Protein AF-A0A2S2PJP2-F1 (afdb_monomer)

Secondary structure (DSSP, 8-state):
----HHHHHHHHHHHHGGGGGGS-GGGHHHHHHHHHHT-S-HHHHHHHHHHHIIIIISTT-SS-GGGT-----SS--STHHHHHHHHHHHTT-SSSS--HHHHHHHHHHHHHHHHHHHHHHHTT-PPPPPHHHHHHHHHHHHHHHHHHHT--HHHHHHHHHHHHTT------

Mean predicted aligned error: 7.76 Å

Organism: Schizaphis graminum (NCBI:txid13262)

pLDDT: mean 87.66, std 13.92, range [31.83, 97.81]

Foldseek 3Di:
DDPDPLVVQQVLLVLLLLLLQQDALVCSLVLLVLSLVSHSDCVVSVVVSVCCCQAEDDPPHVHRSVNRHDHQDPDDRDCCVVVVVCVVLCVQDPDPDDDPVSVVVSVVVVVVVVVVQVVCVVVVNDDDDDPVSVVVSVVLNVLSVVCVVVPDSVSSSVSSSVVSVVDDDDDD

Structure (mmCIF, N/CA/C/O backbone):
data_AF-A0A2S2PJP2-F1
#
_entry.id   AF-A0A2S2PJP2-F1
#
loop_
_atom_site.group_PDB
_atom_site.id
_atom_site.type_symbol
_atom_site.label_atom_id
_atom_site.label_alt_id
_atom_site.label_comp_id
_atom_site.label_asym_id
_atom_site.label_entity_id
_atom_site.label_seq_id
_atom_site.pdbx_PDB_ins_code
_atom_site.Cartn_x
_atom_site.Cartn_y
_atom_site.Cartn_z
_atom_site.occupancy
_atom_site.B_iso_or_equiv
_atom_site.auth_seq_id
_atom_site.auth_comp_id
_atom_site.auth_asym_id
_atom_site.auth_atom_id
_atom_site.pdbx_PDB_model_num
ATOM 1 N N . MET A 1 1 ? 30.741 22.310 -4.803 1.00 32.81 1 MET A N 1
ATOM 2 C CA . MET A 1 1 ? 30.668 21.228 -3.795 1.00 32.81 1 MET A CA 1
ATOM 3 C C . MET A 1 1 ? 29.473 20.361 -4.152 1.00 32.81 1 MET A C 1
ATOM 5 O O . MET A 1 1 ? 28.348 20.766 -3.903 1.00 32.81 1 MET A O 1
ATOM 9 N N . ALA A 1 2 ? 29.718 19.254 -4.853 1.00 32.59 2 ALA A N 1
ATOM 10 C CA . ALA A 1 2 ? 28.690 18.336 -5.337 1.00 32.59 2 ALA A CA 1
ATOM 11 C C . ALA A 1 2 ? 28.320 17.360 -4.212 1.00 32.59 2 ALA A C 1
ATOM 13 O O . ALA A 1 2 ? 29.131 16.519 -3.830 1.00 32.59 2 ALA A O 1
ATOM 14 N N . TYR A 1 3 ? 27.128 17.518 -3.643 1.00 35.62 3 TYR A N 1
ATOM 15 C CA . TYR A 1 3 ? 26.609 16.650 -2.592 1.00 35.62 3 TYR A CA 1
ATOM 16 C C . TYR A 1 3 ? 25.622 15.652 -3.225 1.00 35.62 3 TYR A C 1
ATOM 18 O O . TYR A 1 3 ? 24.464 15.975 -3.437 1.00 35.62 3 TYR A O 1
ATOM 26 N N . ASN A 1 4 ? 26.099 14.433 -3.504 1.00 42.94 4 ASN A N 1
ATOM 27 C CA . ASN A 1 4 ? 25.315 13.185 -3.496 1.00 42.94 4 ASN A CA 1
ATOM 28 C C . ASN A 1 4 ? 24.186 12.923 -4.535 1.00 42.94 4 ASN A C 1
ATOM 30 O O . ASN A 1 4 ? 23.182 12.309 -4.178 1.00 42.94 4 ASN A O 1
ATOM 34 N N . ASP A 1 5 ? 24.365 13.219 -5.828 1.00 52.00 5 ASP A N 1
ATOM 35 C CA . ASP A 1 5 ? 23.366 12.838 -6.861 1.00 52.00 5 ASP A CA 1
ATOM 36 C C . ASP A 1 5 ? 23.113 11.316 -6.972 1.00 52.00 5 ASP A C 1
ATOM 38 O O . ASP A 1 5 ? 21.973 10.883 -7.115 1.00 52.00 5 ASP A O 1
ATOM 42 N N . LYS A 1 6 ? 24.132 10.460 -6.796 1.00 50.47 6 LYS A N 1
ATOM 43 C CA . LYS A 1 6 ? 23.972 8.993 -6.953 1.00 50.47 6 LYS A CA 1
ATOM 44 C C . LYS A 1 6 ? 23.069 8.331 -5.904 1.00 50.47 6 LYS A C 1
ATOM 46 O O . LYS A 1 6 ? 22.481 7.287 -6.174 1.00 50.47 6 LYS A O 1
ATOM 51 N N . ASN A 1 7 ? 22.971 8.911 -4.705 1.00 58.06 7 ASN A N 1
ATOM 52 C CA . ASN A 1 7 ? 22.093 8.391 -3.651 1.00 58.06 7 ASN A CA 1
ATOM 53 C C . ASN A 1 7 ? 20.626 8.761 -3.894 1.00 58.06 7 ASN A C 1
ATOM 55 O O . ASN A 1 7 ? 19.742 8.077 -3.380 1.00 58.06 7 ASN A O 1
ATOM 59 N N . ASN A 1 8 ? 20.366 9.819 -4.665 1.00 78.12 8 ASN A N 1
ATOM 60 C CA . ASN A 1 8 ? 19.011 10.268 -4.945 1.00 78.12 8 ASN A CA 1
ATOM 61 C C . ASN A 1 8 ? 18.312 9.313 -5.921 1.00 78.12 8 ASN A C 1
ATOM 63 O O . ASN A 1 8 ? 17.206 8.866 -5.635 1.00 78.12 8 ASN A O 1
ATOM 67 N N . ASP A 1 9 ? 18.987 8.908 -6.999 1.00 87.19 9 ASP A N 1
ATOM 68 C CA . ASP A 1 9 ? 18.384 8.048 -8.028 1.00 87.19 9 ASP A CA 1
ATOM 69 C C . ASP A 1 9 ? 18.060 6.648 -7.500 1.00 87.19 9 ASP A C 1
ATOM 71 O O . ASP A 1 9 ? 16.949 6.157 -7.690 1.00 87.19 9 ASP A O 1
ATOM 75 N N . LEU A 1 10 ? 18.984 6.021 -6.759 1.00 87.81 10 LEU A N 1
ATOM 76 C CA . LEU A 1 10 ? 18.723 4.724 -6.124 1.00 87.81 10 LEU A CA 1
ATOM 77 C C . LEU A 1 10 ? 17.598 4.824 -5.087 1.00 87.81 10 LEU A C 1
ATOM 79 O O . LEU A 1 10 ? 16.756 3.934 -5.001 1.00 87.81 10 LEU A O 1
ATOM 83 N N . GLN A 1 11 ? 17.552 5.911 -4.312 1.00 86.75 11 GLN A N 1
ATOM 84 C CA . GLN A 1 11 ? 16.481 6.129 -3.346 1.00 86.75 11 GLN A CA 1
ATOM 85 C C . GLN A 1 11 ? 15.123 6.325 -4.031 1.00 86.75 11 GLN A C 1
ATOM 87 O O . GLN A 1 11 ? 14.125 5.779 -3.560 1.00 86.75 11 GLN A O 1
ATOM 92 N N . ILE A 1 12 ? 15.064 7.106 -5.111 1.00 89.38 12 ILE A N 1
ATOM 93 C CA . ILE A 1 12 ? 13.846 7.317 -5.901 1.00 89.38 12 ILE A CA 1
ATOM 94 C C . ILE A 1 12 ? 13.395 5.991 -6.513 1.00 89.38 12 ILE A C 1
ATOM 96 O O . ILE A 1 12 ? 12.218 5.646 -6.404 1.00 89.38 12 ILE A O 1
ATOM 100 N N . TRP A 1 13 ? 14.323 5.218 -7.077 1.00 92.62 13 TRP A N 1
ATOM 101 C CA . TRP A 1 13 ? 14.054 3.895 -7.632 1.00 92.62 13 TRP A CA 1
ATOM 102 C C . TRP A 1 13 ? 13.472 2.945 -6.576 1.00 92.62 13 TRP A C 1
ATOM 104 O O . TRP A 1 13 ? 12.372 2.435 -6.764 1.00 92.62 13 TRP A O 1
ATOM 114 N N . LEU A 1 14 ? 14.119 2.806 -5.411 1.00 92.06 14 LEU A N 1
ATOM 115 C CA . LEU A 1 14 ? 13.620 1.980 -4.301 1.00 92.06 14 LEU A CA 1
ATOM 116 C C . LEU A 1 14 ? 12.230 2.419 -3.823 1.00 92.06 14 LEU A C 1
ATOM 118 O O . LEU A 1 14 ? 11.364 1.587 -3.565 1.00 92.06 14 LEU A O 1
ATOM 122 N N . LYS A 1 15 ? 11.982 3.729 -3.721 1.00 91.31 15 LYS A N 1
ATOM 123 C CA . LYS A 1 15 ? 10.665 4.241 -3.316 1.00 91.31 15 LYS A CA 1
ATOM 124 C C . LYS A 1 15 ? 9.587 4.008 -4.369 1.00 91.31 15 LYS A C 1
ATOM 126 O O . LYS A 1 15 ? 8.419 3.903 -4.007 1.00 91.31 15 LYS A O 1
ATOM 131 N N . SER A 1 16 ? 9.953 3.920 -5.645 1.00 94.25 16 SER A N 1
ATOM 132 C CA . SER A 1 16 ? 8.999 3.722 -6.742 1.00 94.25 16 SER A CA 1
ATOM 133 C C . SER A 1 16 ? 8.277 2.374 -6.651 1.00 94.25 16 SER A C 1
ATOM 135 O O . SER A 1 16 ? 7.135 2.277 -7.091 1.00 94.25 16 SER A O 1
ATOM 137 N N . PHE A 1 17 ? 8.859 1.376 -5.974 1.00 94.62 17 PHE A N 1
ATOM 138 C CA . PHE A 1 17 ? 8.193 0.099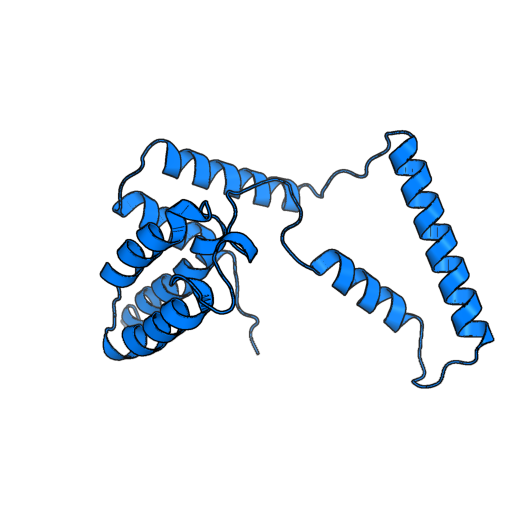 -5.683 1.00 94.62 17 PHE A CA 1
ATOM 139 C C . PHE A 1 17 ? 6.926 0.270 -4.843 1.00 94.62 17 PHE A C 1
ATOM 141 O O . PHE A 1 17 ? 5.940 -0.421 -5.077 1.00 94.62 17 PHE A O 1
ATOM 148 N N . PHE A 1 18 ? 6.884 1.239 -3.922 1.00 92.81 18 PHE A N 1
ATOM 149 C CA . PHE A 1 18 ? 5.649 1.530 -3.187 1.00 92.81 18 PHE A CA 1
ATOM 150 C C . PHE A 1 18 ? 4.536 2.054 -4.107 1.00 92.81 18 PHE A C 1
ATOM 152 O O . PHE A 1 18 ? 3.356 1.921 -3.785 1.00 92.81 18 PHE A O 1
ATOM 159 N N . GLY A 1 19 ? 4.897 2.617 -5.264 1.00 94.31 19 GLY A N 1
ATOM 160 C CA . GLY A 1 19 ? 3.960 3.009 -6.312 1.00 94.31 19 GLY A CA 1
ATOM 161 C C . GLY A 1 19 ? 3.232 1.823 -6.950 1.00 94.31 19 GLY A C 1
ATOM 162 O O . GLY A 1 19 ? 2.090 1.999 -7.366 1.00 94.31 19 GLY A O 1
ATOM 163 N N . LEU A 1 20 ? 3.828 0.619 -6.957 1.00 95.56 20 LEU A N 1
ATOM 164 C CA . LEU A 1 20 ? 3.206 -0.592 -7.516 1.00 95.56 20 LEU A CA 1
ATOM 165 C C . LEU A 1 20 ? 1.900 -0.944 -6.802 1.00 95.56 20 LEU A C 1
ATOM 167 O O . LEU A 1 20 ? 0.986 -1.475 -7.420 1.00 95.56 20 LEU A O 1
ATOM 171 N N . SER A 1 21 ? 1.774 -0.583 -5.519 1.00 93.75 21 SER A N 1
ATOM 172 C CA . SER A 1 21 ? 0.529 -0.796 -4.773 1.00 93.75 21 SER A CA 1
ATOM 173 C C . SER A 1 21 ? -0.660 -0.076 -5.411 1.00 93.75 21 SER A C 1
ATOM 175 O O . SER A 1 21 ? -1.790 -0.509 -5.238 1.00 93.75 21 SER A O 1
ATOM 177 N N . PHE A 1 22 ? -0.426 0.975 -6.200 1.00 93.56 22 PHE A N 1
ATOM 178 C CA . PHE A 1 22 ? -1.457 1.756 -6.881 1.00 93.56 22 PHE A CA 1
ATOM 179 C C . PHE A 1 22 ? -1.637 1.395 -8.361 1.00 93.56 22 PHE A C 1
ATOM 181 O O . PHE A 1 22 ? -2.222 2.162 -9.128 1.00 93.56 22 PHE A O 1
ATOM 188 N N . ILE A 1 23 ? -1.135 0.235 -8.772 1.00 94.75 23 ILE A N 1
ATOM 189 C CA . ILE A 1 23 ? -1.370 -0.349 -10.090 1.00 94.75 23 ILE A CA 1
ATOM 190 C C . ILE A 1 23 ? -2.454 -1.429 -9.959 1.00 94.75 23 ILE A C 1
ATOM 192 O O . ILE A 1 23 ? -2.681 -1.972 -8.876 1.00 94.75 23 ILE A O 1
ATOM 196 N N . ALA A 1 24 ? -3.187 -1.694 -11.042 1.00 95.00 24 ALA A N 1
ATOM 197 C CA . ALA A 1 24 ? -4.119 -2.818 -11.074 1.00 95.00 24 ALA A CA 1
ATOM 198 C C . ALA A 1 24 ? -3.335 -4.132 -10.901 1.00 95.00 24 ALA A C 1
ATOM 200 O O . ALA A 1 24 ? -2.281 -4.245 -11.520 1.00 95.00 24 ALA A O 1
ATOM 201 N N . PRO A 1 25 ? -3.818 -5.120 -10.121 1.00 95.88 25 PRO A N 1
ATOM 202 C CA . PRO A 1 25 ? -3.092 -6.370 -9.874 1.00 95.88 25 PRO A CA 1
ATOM 203 C C . PRO A 1 25 ? -2.517 -7.032 -11.130 1.00 95.88 25 PRO A C 1
ATOM 205 O O . PRO A 1 25 ? -1.368 -7.460 -11.112 1.00 95.88 25 PRO A O 1
ATOM 208 N N . ASP A 1 26 ? -3.291 -7.046 -12.216 1.00 96.00 26 ASP A N 1
ATOM 209 C CA . ASP A 1 26 ? -2.912 -7.675 -13.486 1.00 96.00 26 ASP A CA 1
ATOM 210 C C . ASP A 1 26 ? -1.796 -6.917 -14.232 1.00 96.00 26 ASP A C 1
ATOM 212 O O . ASP A 1 26 ? -1.059 -7.515 -15.005 1.00 96.00 26 ASP A O 1
ATOM 216 N N . ASP A 1 27 ? -1.632 -5.616 -13.971 1.00 95.88 27 ASP A N 1
ATOM 217 C CA . ASP A 1 27 ? -0.620 -4.750 -14.597 1.00 95.88 27 ASP A CA 1
ATOM 218 C C . ASP A 1 27 ? 0.676 -4.667 -13.747 1.00 95.88 27 ASP A C 1
ATOM 220 O O . ASP A 1 27 ? 1.637 -3.994 -14.132 1.00 95.88 27 ASP A O 1
ATOM 224 N N . VAL A 1 28 ? 0.717 -5.290 -12.557 1.00 97.31 28 VAL A N 1
ATOM 225 C CA . VAL A 1 28 ? 1.841 -5.152 -11.607 1.00 97.31 28 VAL A CA 1
ATOM 226 C C . VAL A 1 28 ? 3.123 -5.800 -12.123 1.00 97.31 28 VAL A C 1
ATOM 228 O O . VAL A 1 28 ? 4.191 -5.217 -11.943 1.00 97.31 28 VAL A O 1
ATOM 231 N N . GLU A 1 29 ? 3.039 -6.974 -12.749 1.00 96.94 29 GLU A N 1
ATOM 232 C CA . GLU A 1 29 ? 4.213 -7.680 -13.282 1.00 96.94 29 GLU A CA 1
ATOM 233 C C . GLU A 1 29 ? 4.890 -6.859 -14.388 1.00 96.94 29 GLU A C 1
ATOM 235 O O . GLU A 1 29 ? 6.085 -6.572 -14.300 1.00 96.94 29 GLU A O 1
ATOM 240 N N . ASP A 1 30 ? 4.111 -6.367 -15.354 1.00 96.25 30 ASP A N 1
ATOM 241 C CA . ASP A 1 30 ? 4.601 -5.483 -16.417 1.00 96.25 30 ASP A CA 1
ATOM 242 C C . ASP A 1 30 ? 5.226 -4.205 -15.839 1.00 96.25 30 ASP A C 1
ATOM 244 O O . ASP A 1 30 ? 6.324 -3.795 -16.225 1.00 96.25 30 ASP A O 1
ATOM 248 N N . ALA A 1 31 ? 4.566 -3.584 -14.855 1.00 97.00 31 ALA A N 1
ATOM 249 C CA . ALA A 1 31 ? 5.085 -2.385 -14.208 1.00 97.00 31 ALA A CA 1
ATOM 250 C C . ALA A 1 31 ? 6.387 -2.639 -13.431 1.00 97.00 31 ALA A C 1
ATOM 252 O O . ALA A 1 31 ? 7.270 -1.776 -13.391 1.00 97.00 31 ALA A O 1
ATOM 253 N N . PHE A 1 32 ? 6.516 -3.817 -12.822 1.00 97.25 32 PHE A N 1
ATOM 254 C CA . PHE A 1 32 ? 7.730 -4.253 -12.149 1.00 97.25 32 PHE A CA 1
ATOM 255 C C . PHE A 1 32 ? 8.878 -4.441 -13.147 1.00 97.25 32 PHE A C 1
ATOM 257 O O . PHE A 1 32 ? 9.971 -3.937 -12.887 1.00 97.25 32 PHE A O 1
ATOM 264 N N . VAL A 1 33 ? 8.633 -5.079 -14.300 1.00 96.44 33 VAL A N 1
ATOM 265 C CA . VAL A 1 33 ? 9.630 -5.257 -15.375 1.00 96.44 33 VAL A CA 1
ATOM 266 C C . VAL A 1 33 ? 10.155 -3.911 -15.883 1.00 96.44 33 VAL A C 1
ATOM 268 O O . VAL A 1 33 ? 11.369 -3.711 -15.992 1.00 96.44 33 VAL A O 1
ATOM 271 N N . GLU A 1 34 ? 9.265 -2.948 -16.123 1.00 97.12 34 GLU A N 1
ATOM 272 C CA . GLU A 1 34 ? 9.670 -1.596 -16.517 1.00 97.12 34 GLU A CA 1
ATOM 273 C C . GLU A 1 34 ? 10.524 -0.931 -15.427 1.00 97.12 34 GLU A C 1
ATOM 275 O O . GLU A 1 34 ? 11.567 -0.338 -15.714 1.00 97.12 34 GLU A O 1
ATOM 280 N N . LEU A 1 35 ? 10.139 -1.078 -14.155 1.00 95.38 35 LEU A N 1
ATOM 281 C CA . LEU A 1 35 ? 10.858 -0.479 -13.032 1.00 95.38 35 LEU A CA 1
ATOM 282 C C . LEU A 1 35 ? 12.258 -1.072 -12.843 1.00 95.38 35 LEU A C 1
ATOM 284 O O . LEU A 1 35 ? 13.209 -0.321 -12.617 1.00 95.38 35 LEU A O 1
ATOM 288 N N . ILE A 1 36 ? 12.429 -2.390 -12.951 1.00 95.19 36 ILE A N 1
ATOM 289 C CA . ILE A 1 36 ? 13.758 -3.012 -12.833 1.00 95.19 36 ILE A CA 1
ATOM 290 C C . ILE A 1 36 ? 14.685 -2.628 -13.994 1.00 95.19 36 ILE A C 1
ATOM 292 O O . ILE A 1 36 ? 15.898 -2.546 -13.788 1.00 95.19 36 ILE A O 1
ATOM 296 N N . SER A 1 37 ? 14.137 -2.327 -15.179 1.00 94.25 37 SER A N 1
ATOM 297 C CA . SER A 1 37 ? 14.921 -1.957 -16.367 1.00 94.25 37 SER A CA 1
ATOM 298 C C . SER A 1 37 ? 15.741 -0.672 -16.177 1.00 94.25 37 SER A C 1
ATOM 300 O O . SER A 1 37 ? 16.814 -0.519 -16.760 1.00 94.25 37 SER A O 1
ATOM 302 N N . VAL A 1 38 ? 15.270 0.223 -15.300 1.00 93.19 38 VAL A N 1
ATOM 303 C CA . VAL A 1 38 ? 15.899 1.517 -14.996 1.00 93.19 38 VAL A CA 1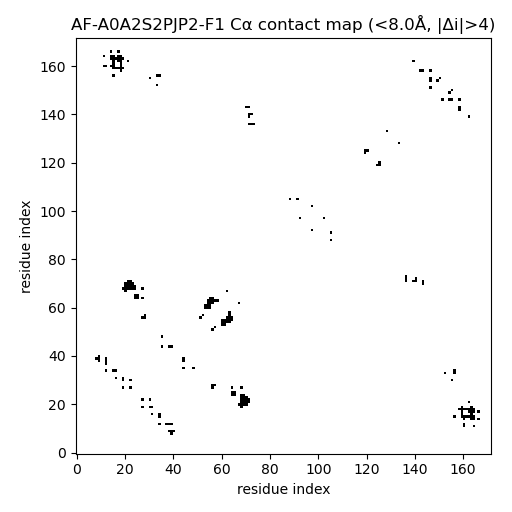
ATOM 304 C C . VAL A 1 38 ? 16.703 1.515 -13.693 1.00 93.19 38 VAL A C 1
ATOM 306 O O . VAL A 1 38 ? 16.988 2.576 -13.134 1.00 93.19 38 VAL A O 1
ATOM 309 N N . CYS A 1 39 ? 17.074 0.339 -13.177 1.00 91.75 39 CYS A N 1
ATOM 310 C CA . CYS A 1 39 ? 17.837 0.240 -11.937 1.00 91.75 39 CYS A CA 1
ATOM 311 C C . CYS A 1 39 ? 19.200 0.966 -12.042 1.00 91.75 39 CYS A C 1
ATOM 313 O O . CYS A 1 39 ? 20.045 0.579 -12.854 1.00 91.75 39 CYS A O 1
ATOM 315 N N . PRO A 1 40 ? 19.485 1.970 -11.188 1.00 88.31 40 PRO A N 1
ATOM 316 C CA . PRO A 1 40 ? 20.721 2.751 -11.280 1.00 88.31 40 PRO A CA 1
ATOM 317 C C . PRO A 1 40 ? 21.949 2.018 -10.713 1.00 88.31 40 PRO A C 1
ATOM 319 O O . PRO A 1 40 ? 23.082 2.459 -10.914 1.00 88.31 40 PRO A O 1
ATOM 322 N N . ASN A 1 41 ? 21.752 0.920 -9.972 1.00 86.44 41 ASN A N 1
ATOM 323 C CA . ASN A 1 41 ? 22.831 0.124 -9.394 1.00 86.44 41 ASN A CA 1
ATOM 324 C C . ASN A 1 41 ? 22.471 -1.366 -9.365 1.00 86.44 41 ASN A C 1
ATOM 326 O O . ASN A 1 41 ? 21.777 -1.830 -8.464 1.00 86.44 41 ASN A O 1
ATOM 330 N N . ILE A 1 42 ? 23.028 -2.118 -10.312 1.00 80.50 42 ILE A N 1
ATOM 331 C CA . ILE A 1 42 ? 22.739 -3.543 -10.510 1.00 80.50 42 ILE A CA 1
ATOM 332 C C . ILE A 1 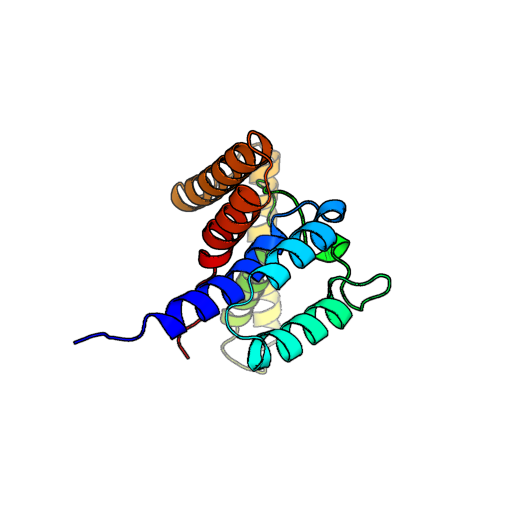42 ? 23.115 -4.395 -9.286 1.00 80.50 42 ILE A C 1
ATOM 334 O O . ILE A 1 42 ? 22.418 -5.362 -8.993 1.00 80.50 42 ILE A O 1
ATOM 338 N N . SER A 1 43 ? 24.178 -4.061 -8.540 1.00 82.38 43 SER A N 1
ATOM 339 C CA . SER A 1 43 ? 24.619 -4.911 -7.421 1.00 82.38 43 SER A CA 1
ATOM 340 C C . SER A 1 43 ? 23.658 -4.871 -6.232 1.00 82.38 43 SER A C 1
ATOM 342 O O . SER A 1 43 ? 23.387 -5.909 -5.635 1.00 82.38 43 SER A O 1
ATOM 344 N N . VAL A 1 44 ? 23.115 -3.693 -5.913 1.00 79.62 44 VAL A N 1
ATOM 345 C CA . VAL A 1 44 ? 22.096 -3.521 -4.861 1.00 79.62 44 VAL A CA 1
ATOM 346 C C . VAL A 1 44 ? 20.709 -3.881 -5.387 1.00 79.62 44 VAL A C 1
ATOM 348 O O . VAL A 1 44 ? 19.934 -4.535 -4.694 1.00 79.62 44 VAL A O 1
ATOM 351 N N . GLY A 1 45 ? 20.412 -3.465 -6.618 1.00 85.06 45 GLY A N 1
ATOM 352 C CA . GLY A 1 45 ? 19.120 -3.659 -7.257 1.00 85.06 45 GLY A CA 1
ATOM 353 C C . GLY A 1 45 ? 18.744 -5.121 -7.382 1.00 85.06 45 GLY A C 1
ATOM 354 O O . GLY A 1 45 ? 17.627 -5.459 -7.023 1.00 85.06 45 GLY A O 1
ATOM 355 N N . ARG A 1 46 ? 19.691 -5.977 -7.793 1.00 88.81 46 ARG A N 1
ATOM 356 C CA . ARG A 1 46 ? 19.445 -7.403 -8.023 1.00 88.81 46 ARG A CA 1
ATOM 357 C C . ARG A 1 46 ? 18.936 -8.126 -6.779 1.00 88.81 46 ARG A C 1
ATOM 359 O O . ARG A 1 46 ? 17.884 -8.738 -6.827 1.00 88.81 46 ARG A O 1
ATOM 366 N N . LEU A 1 47 ? 19.643 -8.016 -5.652 1.00 91.25 47 LEU A N 1
ATOM 367 C CA . LEU A 1 47 ? 19.238 -8.711 -4.424 1.00 91.25 47 LEU A CA 1
ATOM 368 C C . LEU A 1 47 ? 17.842 -8.271 -3.957 1.00 91.25 47 LEU A C 1
ATOM 370 O O . LEU A 1 47 ? 17.044 -9.090 -3.513 1.00 91.25 47 LEU A O 1
ATOM 374 N N . PHE A 1 48 ? 17.556 -6.972 -4.056 1.00 92.94 48 PHE A N 1
ATOM 375 C CA . PHE A 1 48 ? 16.259 -6.426 -3.679 1.00 92.94 48 PHE A CA 1
ATOM 376 C C . PHE A 1 48 ? 15.149 -6.846 -4.652 1.00 92.94 48 PHE A C 1
ATOM 378 O O . PHE A 1 48 ? 14.090 -7.278 -4.206 1.00 92.94 48 PHE A O 1
ATOM 385 N N . SER A 1 49 ? 15.379 -6.745 -5.965 1.00 94.56 49 SER A N 1
ATOM 386 C CA . SER A 1 49 ? 14.390 -7.111 -6.979 1.00 94.56 49 SER A CA 1
ATOM 387 C C . SER A 1 49 ? 14.101 -8.605 -6.984 1.00 94.56 49 SER A C 1
ATOM 389 O O . SER A 1 49 ? 12.938 -8.962 -7.104 1.00 94.56 49 SER A O 1
ATOM 391 N N . ASP A 1 50 ? 15.115 -9.456 -6.804 1.00 95.31 50 ASP A N 1
ATOM 392 C CA . ASP A 1 50 ? 14.949 -10.914 -6.751 1.00 95.31 50 ASP A CA 1
ATOM 393 C C . ASP A 1 50 ? 14.046 -11.290 -5.563 1.00 95.31 50 ASP A C 1
ATOM 395 O O . ASP A 1 50 ? 13.049 -11.986 -5.733 1.00 95.31 50 ASP A O 1
ATOM 399 N N . TYR A 1 51 ? 14.292 -10.708 -4.381 1.00 95.94 51 TYR A N 1
ATOM 400 C CA . TYR A 1 51 ? 13.416 -10.894 -3.219 1.00 95.94 51 TYR A CA 1
ATOM 401 C C . TYR A 1 51 ? 11.976 -10.424 -3.479 1.00 95.94 51 TYR A C 1
ATOM 403 O O . TYR A 1 51 ? 11.021 -11.111 -3.107 1.00 95.94 51 TYR A O 1
ATOM 411 N N . VAL A 1 52 ? 11.800 -9.245 -4.091 1.00 96.62 52 VAL A N 1
ATOM 412 C CA . VAL A 1 52 ? 10.462 -8.715 -4.396 1.00 96.62 52 VAL A CA 1
ATOM 413 C C . VAL A 1 52 ? 9.743 -9.608 -5.406 1.00 96.62 52 VAL A C 1
ATOM 415 O O . VAL A 1 52 ? 8.560 -9.884 -5.215 1.00 96.62 52 VAL A O 1
ATOM 418 N N . LEU A 1 53 ? 10.451 -10.084 -6.432 1.00 97.12 53 LEU A N 1
ATOM 419 C CA . LEU A 1 53 ? 9.921 -10.987 -7.447 1.00 97.12 53 LEU A CA 1
ATOM 420 C C . LEU A 1 53 ? 9.390 -12.272 -6.802 1.00 97.12 53 LEU A C 1
ATOM 422 O O . LEU A 1 53 ? 8.197 -12.544 -6.915 1.00 97.12 53 LEU A O 1
ATOM 426 N N . GLU A 1 54 ? 10.239 -12.974 -6.046 1.00 97.81 54 GLU A N 1
ATOM 427 C CA . GLU A 1 54 ? 9.926 -14.255 -5.391 1.00 97.81 54 GLU A CA 1
ATOM 428 C C . GLU A 1 54 ? 8.811 -14.133 -4.338 1.00 97.81 54 GLU A C 1
ATOM 430 O O . GLU A 1 54 ? 7.996 -15.035 -4.138 1.00 97.81 54 GLU A O 1
ATOM 435 N N . THR A 1 55 ? 8.756 -13.002 -3.632 1.00 97.62 55 THR A N 1
ATOM 436 C CA . THR A 1 55 ? 7.847 -12.844 -2.488 1.00 97.62 55 THR A CA 1
ATOM 437 C C . THR A 1 55 ? 6.497 -12.233 -2.871 1.00 97.62 55 THR A C 1
ATOM 439 O O . THR A 1 55 ? 5.489 -12.577 -2.246 1.00 97.62 55 THR A O 1
ATOM 442 N N . TYR A 1 56 ? 6.459 -11.340 -3.870 1.00 97.62 56 TYR A N 1
ATOM 443 C CA . TYR A 1 56 ? 5.299 -10.474 -4.125 1.00 97.62 56 TYR A CA 1
ATOM 444 C C . TYR A 1 56 ? 4.776 -10.445 -5.564 1.00 97.62 56 TYR A C 1
ATOM 446 O O . TYR A 1 56 ? 3.668 -9.946 -5.760 1.00 97.62 56 TYR A O 1
ATOM 454 N N . ILE A 1 57 ? 5.546 -10.891 -6.563 1.00 96.88 57 ILE A N 1
ATOM 455 C CA . ILE A 1 57 ? 5.202 -10.661 -7.977 1.00 96.88 57 ILE A CA 1
ATOM 456 C C . ILE A 1 57 ? 4.987 -11.971 -8.728 1.00 96.88 57 ILE A C 1
ATOM 458 O O . ILE A 1 57 ? 3.984 -12.101 -9.424 1.00 96.88 57 ILE A O 1
ATOM 462 N N . GLU A 1 58 ? 5.898 -12.937 -8.597 1.00 94.69 58 GLU A N 1
ATOM 463 C CA . GLU A 1 58 ? 5.873 -14.136 -9.432 1.00 94.69 58 GLU A CA 1
ATOM 464 C C . GLU A 1 58 ? 4.637 -15.023 -9.175 1.00 94.69 58 GLU A C 1
ATOM 466 O O . GLU A 1 58 ? 4.072 -15.027 -8.071 1.00 94.69 58 GLU A O 1
ATOM 471 N N . PRO A 1 59 ? 4.202 -15.818 -10.168 1.00 93.31 59 PRO A N 1
ATOM 472 C CA . PRO 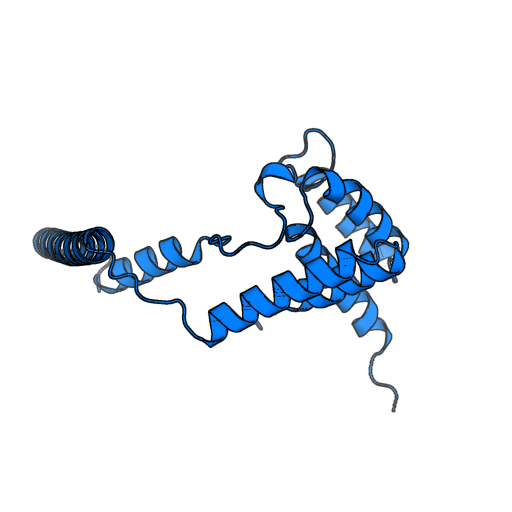A 1 59 ? 3.106 -16.758 -9.980 1.00 93.31 59 PRO A CA 1
ATOM 473 C C . PRO A 1 59 ? 3.381 -17.739 -8.833 1.00 93.31 59 PRO A C 1
ATOM 475 O O . PRO A 1 59 ? 4.356 -18.483 -8.849 1.00 93.31 59 PRO A O 1
ATOM 478 N N . GLY A 1 60 ? 2.478 -17.783 -7.850 1.00 93.56 60 GLY A N 1
ATOM 479 C CA . GLY A 1 60 ? 2.611 -18.663 -6.684 1.00 93.56 60 GLY A CA 1
ATOM 480 C C . GLY A 1 60 ? 3.456 -18.096 -5.538 1.00 93.56 60 GLY A C 1
ATOM 481 O O . GLY A 1 60 ? 3.702 -18.822 -4.574 1.00 93.56 60 GLY A O 1
ATOM 482 N N . CYS A 1 61 ? 3.854 -16.821 -5.607 1.00 96.38 61 CYS A N 1
ATOM 483 C CA . CYS A 1 61 ? 4.520 -16.135 -4.504 1.00 96.38 61 CYS A CA 1
ATOM 484 C C . CYS A 1 61 ? 3.658 -16.079 -3.228 1.00 96.38 61 CYS A C 1
ATOM 486 O O . CYS A 1 61 ? 2.439 -16.284 -3.240 1.00 96.38 61 CYS A O 1
ATOM 488 N N . LEU A 1 62 ? 4.304 -15.781 -2.097 1.00 97.00 62 LEU A N 1
ATOM 489 C CA . LEU A 1 62 ? 3.661 -15.785 -0.780 1.00 97.00 62 LEU A CA 1
ATOM 490 C C . LEU A 1 62 ? 2.583 -14.695 -0.643 1.00 97.00 62 LEU A C 1
ATOM 492 O O . LEU A 1 62 ? 1.577 -14.902 0.039 1.00 97.00 62 LEU A O 1
ATOM 496 N N . PHE A 1 63 ? 2.786 -13.546 -1.294 1.00 96.44 63 PHE A N 1
ATOM 497 C CA . PHE A 1 63 ? 1.893 -12.391 -1.227 1.00 96.44 63 PHE A CA 1
ATOM 498 C C . PHE A 1 63 ? 1.574 -11.852 -2.630 1.00 96.44 63 PHE A C 1
ATOM 500 O O . PHE A 1 63 ? 2.105 -10.810 -3.021 1.00 96.44 63 PHE A O 1
ATOM 507 N N . PRO A 1 64 ? 0.690 -12.523 -3.388 1.00 96.75 64 PRO A N 1
ATOM 508 C CA . PRO A 1 64 ? 0.404 -12.148 -4.769 1.00 96.75 64 PRO A CA 1
ATOM 509 C C . PRO A 1 64 ? -0.204 -10.741 -4.888 1.00 96.75 64 PRO A C 1
ATOM 511 O O . PRO A 1 64 ? -0.902 -10.307 -3.961 1.00 96.75 64 PRO A O 1
ATOM 514 N N . PRO A 1 65 ? -0.025 -10.049 -6.035 1.00 96.88 65 PRO A N 1
ATOM 515 C CA . PRO A 1 65 ? -0.489 -8.672 -6.242 1.00 96.88 65 PRO A CA 1
ATOM 516 C C . PRO A 1 65 ? -1.960 -8.437 -5.901 1.00 96.88 65 PRO A C 1
ATOM 518 O O . PRO A 1 65 ? -2.304 -7.393 -5.356 1.00 96.88 65 PRO A O 1
ATOM 521 N N . ILE A 1 66 ? -2.824 -9.431 -6.122 1.00 95.19 66 ILE A N 1
ATOM 522 C CA . ILE A 1 66 ? -4.256 -9.368 -5.794 1.00 95.19 66 ILE A CA 1
ATOM 523 C C . ILE A 1 66 ? -4.550 -9.062 -4.312 1.00 95.19 66 ILE A C 1
ATOM 525 O O . ILE A 1 66 ? -5.642 -8.605 -3.987 1.00 95.19 66 ILE A O 1
ATOM 529 N N . LEU A 1 67 ? -3.599 -9.307 -3.402 1.00 92.94 67 LEU A N 1
ATOM 530 C CA . LEU A 1 67 ? -3.765 -9.038 -1.970 1.00 92.94 67 LEU A CA 1
ATOM 531 C C . LEU A 1 67 ? -3.431 -7.597 -1.568 1.00 92.94 67 LEU A C 1
ATOM 533 O O . LEU A 1 67 ? -3.883 -7.153 -0.513 1.00 92.94 67 LEU A O 1
ATOM 537 N N . TRP A 1 68 ? -2.610 -6.886 -2.344 1.00 91.81 68 TRP A N 1
ATOM 538 C CA . TRP A 1 68 ? -2.008 -5.620 -1.901 1.00 91.81 68 TRP A CA 1
ATOM 539 C C . TRP A 1 68 ? -2.027 -4.497 -2.945 1.00 91.81 68 TRP A C 1
ATOM 541 O O . TRP A 1 68 ? -1.926 -3.323 -2.573 1.00 91.81 68 TRP A O 1
ATOM 551 N N . ALA A 1 69 ? -2.171 -4.822 -4.228 1.00 93.88 69 ALA A N 1
ATOM 552 C CA . ALA A 1 69 ? -2.264 -3.863 -5.316 1.00 93.88 69 ALA A CA 1
ATOM 553 C C . ALA A 1 69 ? -3.728 -3.586 -5.678 1.00 93.88 69 ALA A C 1
ATOM 555 O O . ALA A 1 69 ? -4.572 -4.476 -5.693 1.00 93.88 69 ALA A O 1
ATOM 556 N N . GLU A 1 70 ? -4.043 -2.330 -5.965 1.00 92.75 70 GLU A N 1
ATOM 557 C CA . GLU A 1 70 ? -5.361 -1.903 -6.441 1.00 92.75 70 GLU A CA 1
ATOM 558 C C . GLU A 1 70 ? -5.205 -0.503 -7.040 1.00 92.75 70 GLU A C 1
ATOM 560 O O . GLU A 1 70 ? -4.463 0.327 -6.505 1.00 92.75 70 GLU A O 1
ATOM 565 N N . THR A 1 71 ? -5.950 -0.170 -8.090 1.00 92.00 71 THR A N 1
ATOM 566 C CA . THR A 1 71 ? -6.020 1.213 -8.584 1.00 92.00 71 THR A CA 1
ATOM 567 C C . THR A 1 71 ? -6.443 2.180 -7.471 1.00 92.00 71 THR A C 1
ATOM 569 O O . THR A 1 71 ? -7.220 1.792 -6.593 1.00 92.00 71 THR A O 1
ATOM 572 N N . PRO A 1 72 ? -5.969 3.439 -7.467 1.00 90.19 72 PRO A N 1
ATOM 573 C CA . PRO A 1 72 ? -6.383 4.425 -6.483 1.00 90.19 72 PRO A CA 1
ATOM 574 C C . PRO A 1 72 ? -7.895 4.527 -6.356 1.00 90.19 72 PRO A C 1
ATOM 576 O O . PRO A 1 72 ? -8.610 4.670 -7.345 1.00 90.19 72 PRO A O 1
ATOM 579 N N . SER A 1 73 ? -8.361 4.476 -5.117 1.00 85.62 73 SER A N 1
ATOM 580 C CA . SER A 1 73 ? -9.769 4.588 -4.787 1.00 85.62 73 SER A CA 1
ATOM 581 C C . SER A 1 73 ? -9.934 5.306 -3.454 1.00 85.62 73 SER A C 1
ATOM 583 O O . SER A 1 73 ? -8.992 5.480 -2.673 1.00 85.62 73 SER A O 1
ATOM 585 N N . SER A 1 74 ? -11.168 5.711 -3.170 1.00 80.62 74 SER A N 1
ATOM 586 C CA . SER A 1 74 ? -11.522 6.290 -1.877 1.00 80.62 74 SER A CA 1
ATOM 587 C C . SER A 1 74 ? -11.589 5.251 -0.742 1.00 80.62 74 SER A C 1
ATOM 589 O O . SER A 1 74 ? -11.808 5.634 0.415 1.00 80.62 74 SER A O 1
ATOM 591 N N . ASN A 1 75 ? -11.392 3.964 -1.040 1.00 78.56 75 ASN A N 1
ATOM 592 C CA . ASN A 1 75 ? -11.468 2.899 -0.051 1.00 78.56 75 ASN A CA 1
ATOM 593 C C . ASN A 1 75 ? -10.293 2.978 0.940 1.00 78.56 75 ASN A C 1
ATOM 595 O O . ASN A 1 75 ? -9.191 3.392 0.574 1.00 78.56 75 ASN A O 1
ATOM 599 N N . PRO A 1 76 ? -10.498 2.612 2.216 1.00 71.81 76 PRO A N 1
ATOM 600 C CA . PRO A 1 76 ? -9.398 2.467 3.162 1.00 71.81 76 PRO A CA 1
ATOM 601 C C . PRO A 1 76 ? -8.466 1.332 2.716 1.00 71.81 76 PRO A C 1
ATOM 603 O O . PRO A 1 76 ? -8.929 0.223 2.477 1.00 71.81 76 PRO A O 1
ATOM 606 N N . ARG A 1 77 ? -7.159 1.604 2.633 1.00 71.50 77 ARG A N 1
ATOM 607 C CA . ARG A 1 77 ? -6.133 0.639 2.175 1.00 71.50 77 ARG A CA 1
ATOM 608 C C . ARG A 1 77 ? -5.149 0.221 3.264 1.00 71.50 77 ARG A C 1
ATOM 610 O O . ARG A 1 77 ? -4.235 -0.552 3.012 1.00 71.50 77 ARG A O 1
ATOM 617 N N . THR A 1 78 ? -5.293 0.784 4.460 1.00 72.12 78 THR A N 1
ATOM 618 C CA . THR A 1 78 ? -4.386 0.559 5.586 1.00 72.12 78 THR A CA 1
ATOM 619 C C . THR A 1 78 ? -5.157 0.096 6.812 1.00 72.12 78 THR A C 1
ATOM 621 O O . THR A 1 78 ? -6.332 0.417 7.003 1.00 72.12 78 THR A O 1
ATOM 624 N N . THR A 1 79 ? -4.462 -0.617 7.689 1.00 76.38 79 THR A N 1
ATOM 625 C CA . THR A 1 79 ? -4.947 -1.077 8.995 1.00 76.38 79 THR A CA 1
ATOM 626 C C . THR A 1 79 ? -5.021 0.037 10.041 1.00 76.38 79 THR A C 1
ATOM 628 O O . THR A 1 79 ? -5.407 -0.232 11.176 1.00 76.38 79 THR A O 1
ATOM 631 N N . ASN A 1 80 ? -4.756 1.298 9.664 1.00 79.88 80 ASN A N 1
ATOM 632 C CA . ASN A 1 80 ? -4.741 2.464 10.556 1.00 79.88 80 ASN A CA 1
ATOM 633 C C . ASN A 1 80 ? -5.995 2.570 11.436 1.00 79.88 80 ASN A C 1
ATOM 635 O O . ASN A 1 80 ? -5.906 3.002 12.580 1.00 79.88 80 ASN A O 1
ATOM 639 N N . GLY A 1 81 ? -7.170 2.197 10.917 1.00 81.81 81 GLY A N 1
ATOM 640 C CA . GLY A 1 81 ? -8.412 2.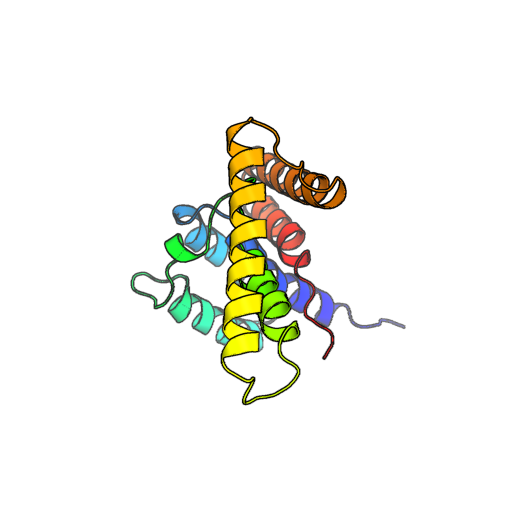215 11.694 1.00 81.81 81 GLY A CA 1
ATOM 641 C C . GLY A 1 81 ? -8.403 1.207 12.846 1.00 81.81 81 GLY A C 1
ATOM 642 O O . GLY A 1 81 ? -8.729 1.562 13.977 1.00 81.81 81 GLY A O 1
ATOM 643 N N . ALA A 1 82 ? -7.984 -0.031 12.571 1.00 86.00 82 ALA A N 1
ATOM 644 C CA . ALA A 1 82 ? -7.862 -1.079 13.581 1.00 86.00 82 ALA A CA 1
ATOM 645 C C . ALA A 1 82 ? -6.716 -0.779 14.559 1.00 86.00 82 ALA A C 1
ATOM 647 O O . ALA A 1 82 ? -6.897 -0.879 15.769 1.00 86.00 82 ALA A O 1
ATOM 648 N N . GLU A 1 83 ? -5.565 -0.333 14.055 1.00 87.62 83 GLU A N 1
ATOM 649 C CA . GLU A 1 83 ? -4.422 0.087 14.874 1.00 87.62 83 GLU A CA 1
ATOM 650 C C . GLU A 1 83 ? -4.787 1.248 15.803 1.00 87.62 83 GLU A C 1
ATOM 652 O O . GLU A 1 83 ? -4.496 1.198 16.996 1.00 87.62 83 GLU A O 1
ATOM 657 N N . SER A 1 84 ? -5.488 2.264 15.287 1.00 87.81 84 SER A N 1
ATOM 658 C CA . SER A 1 84 ? -5.978 3.382 16.094 1.00 87.81 84 SER A CA 1
ATOM 659 C C . SER A 1 84 ? -6.961 2.907 17.156 1.00 87.81 84 SER A C 1
ATOM 661 O O . SER A 1 84 ? -6.867 3.360 18.294 1.00 87.81 84 SER A O 1
ATOM 663 N N . PHE A 1 85 ? -7.880 1.998 16.818 1.00 90.75 85 PHE A N 1
ATOM 664 C CA . PHE A 1 85 ? -8.800 1.420 17.795 1.00 90.75 85 PHE A CA 1
ATOM 665 C C . PHE A 1 85 ? -8.038 0.705 18.913 1.00 90.75 85 PHE A C 1
ATOM 667 O O . PHE A 1 85 ? -8.247 1.016 20.082 1.00 90.75 85 PHE A O 1
ATOM 674 N N . HIS A 1 86 ? -7.117 -0.198 18.570 1.00 91.19 86 HIS A N 1
ATOM 675 C CA . HIS A 1 86 ? -6.323 -0.928 19.556 1.00 91.19 86 HIS A CA 1
ATOM 676 C C . HIS A 1 86 ? -5.465 0.006 20.405 1.00 91.19 86 HIS A C 1
ATOM 678 O O . HIS A 1 86 ? -5.410 -0.163 21.619 1.00 91.19 86 HIS A O 1
ATOM 684 N N . SER A 1 87 ? -4.841 1.019 19.801 1.00 92.69 87 SER A N 1
ATOM 685 C CA . SER A 1 87 ? -4.066 2.021 20.532 1.00 92.69 87 SER A CA 1
ATOM 686 C C . SER 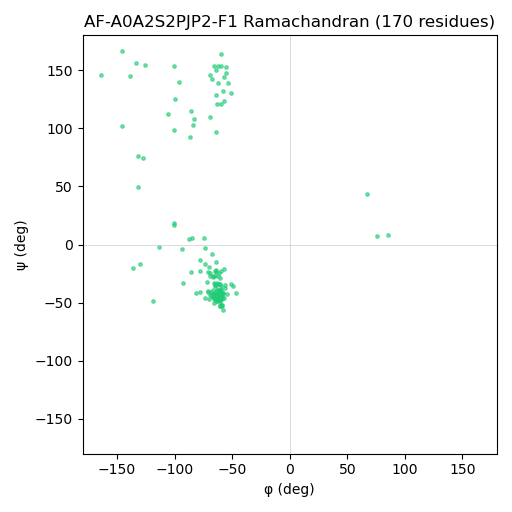A 1 87 ? -4.935 2.780 21.536 1.00 92.69 87 SER A C 1
ATOM 688 O O . SER A 1 87 ? -4.531 2.936 22.685 1.00 92.69 87 SER A O 1
ATOM 690 N N . THR A 1 88 ? -6.120 3.245 21.130 1.00 92.44 88 THR A N 1
ATOM 691 C CA . THR A 1 88 ? -7.041 3.975 22.014 1.00 92.44 88 THR A CA 1
ATOM 692 C C . THR A 1 88 ? -7.615 3.078 23.106 1.00 92.44 88 THR A C 1
ATOM 694 O O . THR A 1 88 ? -7.680 3.504 24.257 1.00 92.44 88 THR A O 1
ATOM 697 N N . TYR A 1 89 ? -8.000 1.847 22.765 1.00 92.50 89 TYR A N 1
ATOM 698 C CA . TYR A 1 89 ? -8.535 0.865 23.705 1.00 92.50 89 TYR A CA 1
ATOM 699 C C . TYR A 1 89 ? -7.487 0.470 24.750 1.00 92.50 89 TYR A C 1
ATOM 701 O O . TYR A 1 89 ? -7.748 0.538 25.947 1.00 92.50 89 TYR A O 1
ATOM 709 N N . ASN A 1 90 ? -6.269 0.137 24.316 1.00 92.06 90 ASN A N 1
ATOM 710 C CA . ASN A 1 90 ? -5.185 -0.247 25.218 1.00 92.06 90 ASN A CA 1
ATOM 711 C C . ASN A 1 90 ? -4.758 0.909 26.132 1.00 92.06 90 ASN A C 1
ATOM 713 O O . ASN A 1 90 ? -4.440 0.672 27.293 1.00 92.06 90 ASN A O 1
ATOM 717 N N . ALA A 1 91 ? -4.809 2.155 25.649 1.00 92.38 91 ALA A N 1
ATOM 718 C CA . ALA A 1 91 ? -4.501 3.337 26.454 1.00 92.38 91 ALA A CA 1
ATOM 719 C C . ALA A 1 91 ? -5.473 3.564 27.631 1.00 92.38 91 ALA A C 1
ATOM 721 O O . ALA A 1 91 ? -5.149 4.331 28.533 1.00 92.38 91 ALA A O 1
ATOM 722 N N . GLN A 1 92 ? -6.637 2.900 27.657 1.00 93.19 92 GLN A N 1
ATOM 723 C CA . GLN A 1 92 ? -7.553 2.941 28.807 1.00 93.19 92 GLN A CA 1
ATOM 724 C C . GLN A 1 92 ? -7.037 2.126 30.006 1.00 93.19 92 GLN A C 1
ATOM 726 O O . GLN A 1 92 ? -7.504 2.310 31.131 1.00 93.19 92 GLN A O 1
ATOM 731 N N . PHE A 1 93 ? -6.065 1.231 29.799 1.00 94.06 93 PHE A N 1
ATOM 732 C CA . PHE A 1 93 ? -5.530 0.360 30.841 1.00 94.06 93 PHE A CA 1
ATOM 733 C C . PHE A 1 93 ? -4.141 0.826 31.287 1.00 94.06 93 PHE A C 1
ATOM 735 O O . PHE A 1 93 ? -3.157 0.696 30.568 1.00 94.06 93 PHE A O 1
ATOM 742 N N . ASN A 1 94 ? -4.042 1.307 32.530 1.00 89.19 94 ASN A N 1
ATOM 743 C CA . ASN A 1 94 ? -2.774 1.742 33.138 1.00 89.19 94 ASN A CA 1
ATOM 744 C C . ASN A 1 94 ? -1.996 0.602 33.8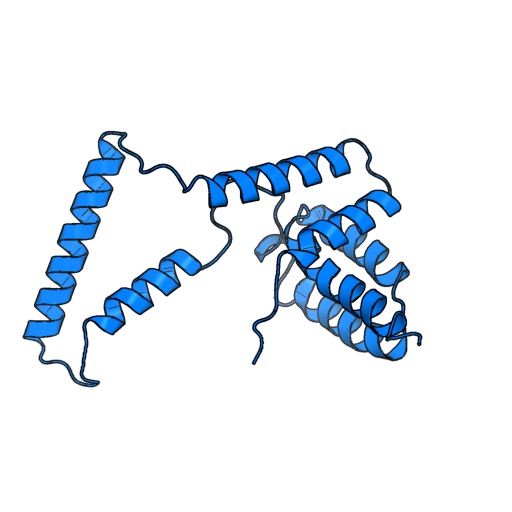34 1.00 89.19 94 ASN A C 1
ATOM 746 O O . ASN A 1 94 ? -1.000 0.847 34.509 1.00 89.19 94 ASN A O 1
ATOM 750 N N . SER A 1 95 ? -2.474 -0.640 33.729 1.00 89.44 95 SER A N 1
ATOM 751 C CA . SER A 1 95 ? -1.891 -1.828 34.360 1.00 89.44 95 SER A CA 1
ATOM 752 C C . SER A 1 95 ? -1.926 -2.996 33.382 1.00 89.44 95 SER A C 1
ATOM 754 O O . SER A 1 95 ? -2.905 -3.157 32.656 1.00 89.44 95 SER A O 1
ATOM 756 N N . ALA A 1 96 ? -0.901 -3.851 33.423 1.00 88.62 96 ALA A N 1
ATOM 757 C CA . ALA A 1 96 ? -0.889 -5.125 32.700 1.00 88.62 96 ALA A CA 1
ATOM 758 C C . ALA A 1 96 ? -1.972 -6.102 33.204 1.00 88.62 96 ALA A C 1
ATOM 760 O O . ALA A 1 96 ? -2.387 -7.005 32.480 1.00 88.62 96 ALA A O 1
ATOM 761 N N . HIS A 1 97 ? -2.447 -5.906 34.439 1.00 90.69 97 HIS A N 1
ATOM 762 C CA . HIS A 1 97 ? -3.495 -6.706 35.068 1.00 90.69 97 HIS A CA 1
ATOM 763 C C . HIS A 1 97 ? -4.600 -5.783 35.600 1.00 90.69 97 HIS A C 1
ATOM 765 O O . HIS A 1 97 ? -4.663 -5.514 36.805 1.00 90.69 97 HIS A O 1
ATOM 771 N N . PRO A 1 98 ? -5.440 -5.220 34.715 1.00 91.88 98 PRO A N 1
ATOM 772 C CA . PRO A 1 98 ? -6.536 -4.363 35.134 1.00 91.88 98 PRO A CA 1
ATOM 773 C C . PRO A 1 98 ? -7.592 -5.186 35.892 1.00 91.88 98 PRO A C 1
ATOM 775 O O . PRO A 1 98 ? -7.878 -6.325 35.512 1.00 91.88 98 PRO A O 1
ATOM 778 N N . PRO A 1 99 ? -8.209 -4.636 36.952 1.00 95.19 99 PRO A N 1
ATOM 779 C CA . PRO A 1 99 ? -9.341 -5.282 37.602 1.00 95.19 99 PRO A CA 1
ATOM 780 C C . PRO A 1 99 ? -10.484 -5.542 36.612 1.00 95.19 99 PRO A C 1
ATOM 782 O O . PRO A 1 99 ? -10.775 -4.700 35.762 1.00 95.19 99 PRO A O 1
ATOM 785 N N . ILE A 1 100 ? -11.190 -6.666 36.766 1.00 94.94 100 ILE A N 1
ATOM 786 C CA . ILE A 1 100 ? -12.254 -7.076 35.832 1.00 94.94 100 ILE A CA 1
ATOM 787 C C . ILE A 1 100 ? -13.350 -6.015 35.657 1.00 94.94 100 ILE A C 1
ATOM 789 O O . ILE A 1 100 ? -13.853 -5.829 34.554 1.00 94.94 100 ILE A O 1
ATOM 793 N N . PHE A 1 101 ? -13.684 -5.269 36.714 1.00 95.62 101 PHE A N 1
ATOM 794 C CA . PHE A 1 101 ? -14.687 -4.207 36.630 1.00 95.62 101 PHE A CA 1
ATOM 795 C C . PHE A 1 101 ? -14.242 -3.061 35.709 1.00 95.62 101 PHE A C 1
ATOM 797 O O . PHE A 1 101 ? -15.072 -2.521 34.992 1.00 95.62 101 PHE A O 1
ATOM 804 N N . VAL A 1 102 ? -12.944 -2.728 35.677 1.00 94.88 102 VAL A N 1
ATOM 805 C CA . VAL A 1 102 ? -12.396 -1.704 34.771 1.00 94.88 102 VAL A CA 1
ATOM 806 C C . VAL A 1 102 ? -12.542 -2.172 33.328 1.00 94.88 102 VAL A C 1
ATOM 808 O O . VAL A 1 102 ? -13.041 -1.426 32.495 1.00 94.88 102 VAL A O 1
ATOM 811 N N . VAL A 1 103 ? -12.190 -3.432 33.055 1.00 95.44 103 VAL A N 1
ATOM 812 C CA . VAL A 1 103 ? -12.339 -4.038 31.722 1.00 95.44 103 VAL A CA 1
ATOM 813 C C . VAL A 1 103 ? -13.793 -4.003 31.259 1.00 95.44 103 VAL A C 1
ATOM 815 O O . VAL A 1 103 ? -14.066 -3.580 30.138 1.00 95.44 103 VAL A O 1
ATOM 818 N N . ILE A 1 104 ? -14.732 -4.402 32.122 1.00 96.75 104 ILE A N 1
ATOM 819 C CA . ILE A 1 104 ? -16.166 -4.380 31.806 1.00 96.75 104 ILE A CA 1
ATOM 820 C C . ILE A 1 104 ? -16.630 -2.953 31.491 1.00 96.75 104 ILE A C 1
ATOM 822 O O . ILE A 1 104 ? -17.280 -2.748 30.468 1.00 96.75 104 ILE A O 1
ATOM 826 N N . THR A 1 105 ? -16.271 -1.967 32.317 1.00 96.75 105 THR A N 1
ATOM 827 C CA . THR A 1 105 ? -16.656 -0.566 32.090 1.00 96.75 105 THR A CA 1
ATOM 828 C C . THR A 1 105 ? -16.115 -0.041 30.761 1.00 96.75 105 THR A C 1
ATOM 830 O O . THR A 1 105 ? -16.887 0.480 29.960 1.00 96.75 105 THR A O 1
ATOM 833 N N . THR A 1 106 ? -14.829 -0.252 30.463 1.00 95.81 106 THR A N 1
ATOM 834 C CA . THR A 1 106 ? -14.223 0.176 29.192 1.00 95.81 106 THR A CA 1
ATOM 835 C C . THR A 1 106 ? -14.899 -0.473 27.981 1.00 95.81 106 THR A C 1
ATOM 837 O O . THR A 1 106 ? -15.122 0.184 26.960 1.00 95.81 106 THR A O 1
ATOM 840 N N . LEU A 1 107 ? -15.271 -1.755 28.078 1.00 96.19 107 LEU A N 1
ATOM 841 C CA . LEU A 1 107 ? -16.016 -2.446 27.021 1.00 96.19 107 LEU A CA 1
ATOM 842 C C . LEU A 1 107 ? -17.414 -1.848 26.824 1.00 96.19 107 LEU A C 1
ATOM 844 O O . LEU A 1 107 ? -17.821 -1.621 25.685 1.00 96.19 107 LEU A O 1
ATOM 848 N N . MET A 1 108 ? -18.129 -1.550 27.912 1.00 97.44 108 MET A N 1
ATOM 849 C CA . MET A 1 108 ? -19.445 -0.909 27.848 1.00 97.44 108 MET A CA 1
ATOM 850 C C . MET A 1 108 ? -19.372 0.489 27.222 1.00 97.44 108 MET A C 1
ATOM 852 O O . MET A 1 108 ? -20.198 0.818 26.372 1.00 97.44 108 MET A O 1
ATOM 856 N N . GLU A 1 109 ? -18.374 1.294 27.589 1.00 96.44 109 GLU A N 1
ATOM 857 C CA . GLU A 1 109 ? -18.135 2.621 27.006 1.00 96.44 109 GLU A CA 1
ATOM 858 C C . GLU A 1 109 ? -17.824 2.529 25.507 1.00 96.44 109 GLU A C 1
ATOM 860 O O . GLU A 1 109 ? -18.445 3.217 24.692 1.00 96.44 109 GLU A O 1
ATOM 865 N N . THR A 1 110 ? -16.936 1.606 25.125 1.00 95.38 110 THR A N 1
ATOM 866 C CA . THR A 1 110 ? -16.586 1.336 23.721 1.00 95.38 110 THR A CA 1
ATOM 867 C C . THR A 1 110 ? -17.811 0.905 22.911 1.00 95.38 110 THR A C 1
ATOM 869 O O . THR A 1 110 ? -18.021 1.358 21.779 1.00 95.38 110 THR A O 1
ATOM 872 N N . GLN A 1 111 ? -18.657 0.046 23.487 1.00 96.31 111 GLN A N 1
ATOM 873 C CA . GLN A 1 111 ? -19.902 -0.389 22.865 1.00 96.31 111 GLN A CA 1
ATOM 874 C C . GLN A 1 111 ? -20.878 0.781 22.702 1.00 96.31 111 GLN A C 1
ATOM 876 O O . GLN A 1 111 ? -21.436 0.954 21.617 1.00 96.31 111 GLN A O 1
ATOM 881 N N . ALA A 1 112 ? -21.065 1.606 23.734 1.00 97.00 112 ALA A N 1
ATOM 882 C CA . ALA A 1 112 ? -21.947 2.769 23.681 1.00 97.00 112 ALA A CA 1
ATOM 883 C C . ALA A 1 112 ? -21.501 3.780 22.610 1.00 97.00 112 ALA A C 1
ATOM 885 O O . ALA A 1 112 ? -22.327 4.266 21.826 1.00 97.00 112 ALA A O 1
ATOM 886 N N . GLU A 1 113 ? -20.196 4.052 22.509 1.00 94.38 113 GLU A N 1
ATOM 887 C CA . GLU A 1 113 ? -19.635 4.914 21.466 1.00 94.38 113 GLU A CA 1
ATOM 888 C C . GLU A 1 113 ? -19.868 4.323 20.066 1.00 94.38 113 GLU A C 1
ATOM 890 O O . GLU A 1 113 ? -20.307 5.023 19.147 1.00 94.38 113 GLU A O 1
ATOM 895 N N . THR A 1 114 ? -19.627 3.021 19.902 1.00 94.00 114 THR A N 1
ATOM 896 C CA . THR A 1 114 ? -19.799 2.317 18.624 1.00 94.00 114 THR A CA 1
ATOM 897 C C . THR A 1 114 ? -21.254 2.317 18.169 1.00 94.00 114 THR A C 1
ATOM 899 O O . THR A 1 114 ? -21.542 2.682 17.028 1.00 94.00 114 THR A O 1
ATOM 902 N N . VAL A 1 115 ? -22.190 1.997 19.064 1.00 96.62 115 VAL A N 1
ATOM 903 C CA . VAL A 1 115 ? -23.632 2.047 18.783 1.00 96.62 115 VAL A CA 1
ATOM 904 C C . VAL A 1 115 ? -24.050 3.462 18.387 1.00 96.62 115 VAL A C 1
ATOM 906 O O . VAL A 1 115 ? -24.762 3.638 17.400 1.00 96.62 115 VAL A O 1
ATOM 909 N N . THR A 1 116 ? -23.557 4.486 19.086 1.00 94.81 116 THR A N 1
ATOM 910 C CA . THR A 1 116 ? -23.848 5.888 18.752 1.00 94.81 116 THR A CA 1
ATOM 911 C C . THR A 1 116 ? -23.357 6.250 17.346 1.00 94.81 116 THR A C 1
ATOM 913 O O . THR A 1 116 ? -24.096 6.863 16.568 1.00 94.81 116 THR A O 1
ATOM 916 N N . LYS A 1 117 ? -22.139 5.830 16.976 1.00 92.00 117 LYS A N 1
ATOM 917 C CA . LYS A 1 117 ? -21.588 6.025 15.624 1.00 92.00 117 LYS A CA 1
ATOM 918 C C . LYS A 1 117 ? -22.428 5.307 14.566 1.00 92.00 117 LYS A C 1
ATOM 920 O O . LYS A 1 117 ? -22.794 5.931 13.572 1.00 92.00 117 LYS A O 1
ATOM 925 N N . LEU A 1 118 ? -22.791 4.043 14.795 1.00 93.81 118 LEU A N 1
ATOM 926 C CA . LEU A 1 118 ? -23.620 3.256 13.875 1.00 93.81 118 LEU A CA 1
ATOM 927 C C . LEU A 1 118 ? -25.003 3.882 13.669 1.00 93.81 118 LEU A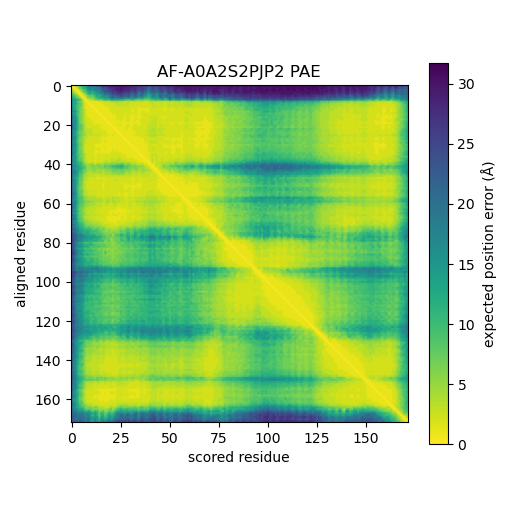 C 1
ATOM 929 O O . LEU A 1 118 ? -25.449 4.024 12.534 1.00 93.81 118 LEU A O 1
ATOM 933 N N . LEU A 1 119 ? -25.655 4.331 14.744 1.00 95.00 119 LEU A N 1
ATOM 934 C CA . LEU A 1 119 ? -26.938 5.030 14.661 1.00 95.00 119 LEU A CA 1
ATOM 935 C C . LEU A 1 119 ? -26.823 6.334 13.865 1.00 95.00 119 LEU A C 1
ATOM 937 O O . LEU A 1 119 ? -27.700 6.649 13.064 1.00 95.00 119 LEU A O 1
ATOM 941 N N . THR A 1 120 ? -25.733 7.077 14.044 1.00 92.06 120 THR A N 1
ATOM 942 C CA . THR A 1 120 ? -25.469 8.314 13.295 1.00 92.06 120 THR A CA 1
ATOM 943 C C . THR A 1 120 ? -25.320 8.027 11.794 1.00 92.06 120 THR A C 1
ATOM 945 O O . THR A 1 120 ? -25.982 8.672 10.980 1.00 92.06 120 THR A O 1
ATOM 948 N N . ILE A 1 121 ? -24.562 6.984 11.436 1.00 91.06 121 ILE A N 1
ATOM 949 C CA . ILE A 1 121 ? -24.402 6.516 10.049 1.00 91.06 121 ILE A CA 1
ATOM 950 C C . ILE A 1 121 ? -25.738 6.039 9.467 1.00 91.06 121 ILE A C 1
ATOM 952 O O . ILE A 1 121 ? -26.073 6.406 8.344 1.00 91.06 121 ILE A O 1
ATOM 956 N N . SER A 1 122 ? -26.538 5.285 10.230 1.00 92.25 122 SER A N 1
ATOM 957 C CA . SER A 1 122 ? -27.851 4.788 9.781 1.00 92.25 122 SER A CA 1
ATOM 958 C C . SER A 1 122 ? -28.844 5.909 9.453 1.00 92.25 122 SER A C 1
ATOM 960 O O . SER A 1 122 ? -29.736 5.729 8.632 1.00 92.25 122 SER A O 1
ATOM 962 N N . LYS A 1 123 ? -28.657 7.094 10.051 1.00 93.75 123 LYS A N 1
ATOM 963 C CA . LYS A 1 123 ? -29.420 8.316 9.759 1.00 93.75 123 LYS A CA 1
ATOM 964 C C . LYS A 1 123 ? -28.857 9.108 8.570 1.00 93.75 123 LYS A C 1
ATOM 966 O O . LYS A 1 123 ? -29.303 10.223 8.322 1.00 93.75 123 LYS A O 1
ATOM 971 N N . GLY A 1 124 ? -27.852 8.578 7.871 1.00 89.88 124 GLY A N 1
ATOM 972 C CA . GLY A 1 124 ? -27.166 9.244 6.761 1.00 89.88 124 GLY A CA 1
ATOM 973 C C . GLY A 1 124 ? -26.194 10.345 7.191 1.00 89.88 124 GLY A C 1
ATOM 974 O O . GLY A 1 124 ? -25.650 11.047 6.342 1.00 89.88 124 GLY A O 1
ATOM 975 N N . ILE A 1 125 ? -25.945 10.511 8.495 1.00 86.44 125 ILE A N 1
ATOM 976 C CA . ILE A 1 125 ? -25.000 11.506 9.002 1.00 86.44 125 ILE A CA 1
ATOM 977 C C . ILE A 1 125 ? -23.612 10.865 8.995 1.00 86.44 125 ILE A C 1
ATOM 979 O O . ILE A 1 125 ? -23.197 10.195 9.939 1.00 86.44 125 ILE A O 1
ATOM 983 N N . ILE A 1 126 ? -22.884 11.053 7.899 1.00 81.44 126 ILE A N 1
ATOM 984 C CA . ILE A 1 126 ? -21.518 10.551 7.753 1.00 81.44 126 ILE A CA 1
ATOM 985 C C . ILE A 1 126 ? -20.563 11.709 8.018 1.00 81.44 126 ILE A C 1
ATOM 987 O O . ILE A 1 126 ? -20.659 12.763 7.388 1.00 81.44 126 ILE A O 1
ATOM 991 N N . LYS A 1 127 ? -19.629 11.526 8.960 1.00 80.00 127 LYS A N 1
ATOM 992 C CA . LYS A 1 127 ? -18.550 12.499 9.148 1.00 80.00 127 LYS A CA 1
ATOM 993 C C . LYS A 1 127 ? -17.705 12.523 7.871 1.00 80.00 127 LYS A C 1
ATOM 995 O O . LYS A 1 127 ? -17.178 11.473 7.498 1.00 80.00 127 LYS A O 1
ATOM 1000 N N . PRO A 1 128 ? -17.572 13.678 7.196 1.00 79.00 128 PRO A N 1
ATOM 1001 C CA . PRO A 1 128 ? -16.739 13.755 6.010 1.00 79.00 128 PRO A CA 1
ATOM 1002 C C . PRO A 1 128 ? -15.282 13.494 6.394 1.00 79.00 128 PRO A C 1
ATOM 1004 O O . PRO A 1 128 ? -14.847 13.827 7.502 1.00 79.00 128 PRO A O 1
ATOM 1007 N N . LYS A 1 129 ? -14.522 12.924 5.456 1.00 80.12 129 LYS A N 1
ATOM 1008 C CA . LYS A 1 129 ? -13.062 12.857 5.567 1.00 80.12 129 LYS A CA 1
ATOM 1009 C C . LYS A 1 129 ? -12.502 14.263 5.764 1.00 80.12 129 LYS A C 1
ATOM 1011 O O . LYS A 1 129 ? -13.093 15.248 5.306 1.00 80.12 129 LYS A O 1
ATOM 1016 N N . SER A 1 130 ? -11.350 14.376 6.422 1.00 84.19 130 SER A N 1
ATOM 1017 C CA . SER A 1 130 ? -10.711 15.683 6.542 1.00 84.19 130 SER A CA 1
ATOM 1018 C C . SER A 1 130 ? -10.394 16.250 5.150 1.00 84.19 130 SER A C 1
ATOM 1020 O O . SER A 1 130 ? -10.193 15.510 4.178 1.00 84.19 130 SER A O 1
ATOM 1022 N N . LYS A 1 131 ? -10.333 17.583 5.039 1.00 86.94 131 LYS A N 1
ATOM 1023 C CA . LYS A 1 131 ? -9.971 18.249 3.775 1.00 86.94 131 LYS A CA 1
ATOM 1024 C C . LYS A 1 131 ? -8.611 17.774 3.260 1.00 86.94 131 LYS A C 1
ATOM 1026 O O . LYS A 1 131 ? -8.442 17.593 2.061 1.00 86.94 131 LYS A O 1
ATOM 1031 N N . GLU A 1 132 ? -7.664 17.535 4.165 1.00 85.62 132 GLU A N 1
ATOM 1032 C CA . GLU A 1 132 ? -6.318 17.095 3.802 1.00 85.62 132 GLU A CA 1
ATOM 1033 C C . GLU A 1 132 ? -6.287 15.648 3.295 1.00 85.62 132 GLU A C 1
ATOM 1035 O O . GLU A 1 132 ? -5.619 15.368 2.303 1.00 85.62 132 GLU A O 1
ATOM 1040 N N . GLU A 1 133 ? -7.030 14.727 3.914 1.00 82.88 133 GLU A N 1
ATOM 1041 C CA . GLU A 1 133 ? -7.152 13.354 3.400 1.00 82.88 133 GLU A CA 1
ATOM 1042 C C . GLU A 1 133 ? -7.841 13.326 2.038 1.00 82.88 133 GLU A C 1
ATOM 1044 O O . GLU A 1 133 ? -7.371 12.653 1.124 1.00 82.88 133 GLU A O 1
ATOM 1049 N N . SER A 1 134 ? -8.915 14.105 1.888 1.00 86.44 134 SER A N 1
ATOM 1050 C CA . SER A 1 134 ? -9.652 14.213 0.627 1.00 86.44 134 SER A CA 1
ATOM 1051 C C . SER A 1 134 ? -8.743 14.720 -0.495 1.00 86.44 134 SER A C 1
ATOM 1053 O O . SER A 1 134 ? -8.669 14.097 -1.549 1.00 86.44 134 SER A O 1
ATOM 1055 N N . ARG A 1 135 ? -7.949 15.766 -0.226 1.00 88.19 135 ARG A N 1
ATOM 1056 C CA . ARG A 1 135 ? -6.961 16.313 -1.166 1.00 88.19 135 ARG A CA 1
ATOM 1057 C C . ARG A 1 135 ? -5.883 15.297 -1.546 1.00 88.19 135 ARG A C 1
ATOM 1059 O O . ARG A 1 135 ? -5.463 15.238 -2.697 1.00 88.19 135 ARG A O 1
ATOM 1066 N N . LYS A 1 136 ? -5.408 14.483 -0.596 1.00 86.50 136 LYS A N 1
ATOM 1067 C CA . LYS A 1 136 ? -4.406 13.438 -0.875 1.00 86.50 136 LYS A CA 1
ATOM 1068 C C . LYS A 1 136 ? -4.948 12.358 -1.809 1.00 86.50 136 LYS A C 1
ATOM 1070 O O . LYS A 1 136 ? -4.210 11.945 -2.708 1.00 86.50 136 LYS A O 1
ATOM 1075 N N . ILE A 1 137 ? -6.191 11.924 -1.588 1.00 87.56 137 ILE A N 1
ATOM 1076 C CA . ILE A 1 137 ? -6.885 10.939 -2.430 1.00 87.56 137 ILE A CA 1
ATOM 1077 C C . ILE A 1 137 ? -7.128 11.529 -3.819 1.00 87.56 137 ILE A C 1
ATOM 1079 O O . ILE A 1 137 ? -6.712 10.931 -4.802 1.00 87.56 137 ILE A O 1
ATOM 1083 N N . GLU A 1 138 ? -7.685 12.738 -3.902 1.00 90.31 138 GLU A N 1
ATOM 1084 C CA . GLU A 1 138 ? -7.939 13.425 -5.173 1.00 90.31 138 GLU A CA 1
ATOM 1085 C C . GLU A 1 138 ? -6.653 13.594 -5.992 1.00 90.31 138 GLU A C 1
ATOM 1087 O O . GLU A 1 138 ? -6.602 13.241 -7.168 1.00 90.31 138 GLU A O 1
ATOM 1092 N N . ASN A 1 139 ? -5.566 14.042 -5.357 1.00 89.88 139 ASN A N 1
ATOM 1093 C CA . ASN A 1 139 ? -4.270 14.137 -6.023 1.00 89.88 139 ASN A CA 1
ATOM 1094 C C . ASN A 1 139 ? -3.789 12.773 -6.532 1.00 89.88 139 ASN A C 1
ATOM 1096 O O . ASN A 1 139 ? -3.155 12.704 -7.572 1.00 89.88 139 ASN A O 1
ATOM 1100 N N . LEU A 1 140 ? -4.012 11.687 -5.785 1.00 90.31 140 LEU A N 1
ATOM 1101 C CA . LEU A 1 140 ? -3.602 10.346 -6.208 1.00 90.31 140 LEU A CA 1
ATOM 1102 C C . LEU A 1 140 ? -4.410 9.865 -7.422 1.00 90.31 140 LEU A C 1
ATOM 1104 O O . LEU A 1 140 ? -3.833 9.349 -8.377 1.00 90.31 140 LEU A O 1
ATOM 1108 N N . GLU A 1 141 ? -5.726 10.067 -7.395 1.00 91.75 141 GLU A N 1
ATOM 1109 C CA . GLU A 1 141 ? -6.615 9.732 -8.507 1.00 91.75 141 GLU A CA 1
ATOM 1110 C C . GLU A 1 141 ? -6.285 10.553 -9.759 1.00 91.75 141 GLU A C 1
ATOM 1112 O O . GLU A 1 141 ? -6.301 10.018 -10.865 1.00 91.75 141 GLU A O 1
ATOM 1117 N N . ASN A 1 142 ? -5.941 11.834 -9.605 1.00 92.56 142 ASN A N 1
ATOM 1118 C CA . ASN A 1 142 ? -5.560 12.701 -10.719 1.00 92.56 142 ASN A CA 1
ATOM 1119 C C . ASN A 1 142 ? -4.239 12.269 -11.373 1.00 92.56 142 ASN A C 1
ATOM 1121 O O . ASN A 1 142 ? -4.176 12.190 -12.599 1.00 92.56 142 ASN A O 1
ATOM 1125 N N . GLU A 1 143 ? -3.214 11.927 -10.584 1.00 93.19 143 GLU A N 1
ATOM 1126 C CA . GLU A 1 143 ? -1.952 11.381 -11.113 1.00 93.19 143 GLU A CA 1
ATOM 1127 C C . GLU A 1 143 ? -2.181 10.059 -11.857 1.00 93.19 143 GLU A C 1
ATOM 1129 O O . GLU A 1 143 ? -1.631 9.838 -12.936 1.00 93.19 143 GLU A O 1
ATOM 1134 N N . HIS A 1 144 ? -3.049 9.195 -11.323 1.00 93.25 144 HIS A N 1
ATOM 1135 C CA . HIS A 1 144 ? -3.388 7.931 -11.972 1.00 93.25 144 HIS A CA 1
ATOM 1136 C C . HIS A 1 144 ? -4.146 8.143 -13.287 1.00 93.25 144 HIS A C 1
ATOM 1138 O O . HIS A 1 144 ? -3.790 7.550 -14.301 1.00 93.25 144 HIS A O 1
ATOM 1144 N N . LYS A 1 145 ? -5.129 9.053 -13.319 1.00 93.81 145 LYS A N 1
ATOM 1145 C CA . LYS A 1 145 ? -5.828 9.440 -14.557 1.00 93.81 145 LYS A CA 1
ATOM 1146 C C . LYS A 1 145 ? -4.865 10.004 -15.601 1.00 93.81 145 LYS A C 1
ATOM 1148 O O . LYS A 1 145 ? -4.973 9.662 -16.776 1.00 93.81 145 LYS A O 1
ATOM 1153 N N . HIS A 1 146 ? -3.920 10.849 -15.187 1.00 93.12 146 HIS A N 1
ATOM 1154 C CA . HIS A 1 146 ? -2.906 11.398 -16.086 1.00 93.12 146 HIS A CA 1
ATOM 1155 C C . HIS A 1 146 ? -2.041 10.293 -16.711 1.00 93.12 146 HIS A C 1
ATOM 1157 O O . HIS A 1 146 ? -1.789 10.327 -17.917 1.00 93.12 146 HIS A O 1
ATOM 1163 N N . TYR A 1 147 ? -1.625 9.309 -15.908 1.00 93.50 147 TYR A N 1
ATOM 1164 C CA . TYR A 1 147 ? -0.910 8.123 -16.378 1.00 93.50 147 TYR A CA 1
ATOM 1165 C C . TYR A 1 147 ? -1.742 7.303 -17.374 1.00 93.50 147 TYR A C 1
ATOM 1167 O O . TYR A 1 147 ? -1.278 7.054 -18.484 1.00 93.50 147 TYR A O 1
ATOM 1175 N N . VAL A 1 148 ? -2.978 6.939 -17.019 1.00 92.50 148 VAL A N 1
ATOM 1176 C CA . VAL A 1 148 ? -3.851 6.102 -17.862 1.00 92.50 148 VAL A CA 1
ATOM 1177 C C . VAL A 1 148 ? -4.122 6.760 -19.217 1.00 92.50 148 VAL A C 1
ATOM 1179 O O . VAL A 1 148 ? -4.083 6.089 -20.246 1.00 92.50 148 VAL A O 1
ATOM 1182 N N . ASN A 1 149 ? -4.325 8.080 -19.242 1.00 93.25 149 ASN A N 1
ATOM 1183 C CA . ASN A 1 149 ? -4.567 8.826 -20.480 1.00 93.25 149 ASN A CA 1
ATOM 1184 C C . ASN A 1 149 ? -3.332 8.927 -21.393 1.00 93.25 149 ASN A C 1
ATOM 1186 O O . ASN A 1 149 ? -3.480 9.207 -22.579 1.00 93.25 149 ASN A O 1
ATOM 1190 N N . ASN A 1 150 ? -2.126 8.712 -20.861 1.00 91.69 150 ASN A N 1
ATOM 1191 C CA . ASN A 1 150 ? -0.862 8.818 -21.589 1.00 91.69 150 ASN A CA 1
ATOM 1192 C C . ASN A 1 150 ? 0.010 7.576 -21.330 1.00 91.69 150 ASN A C 1
ATOM 1194 O O . ASN A 1 150 ? 1.175 7.709 -20.949 1.00 91.69 150 ASN A O 1
ATOM 1198 N N . LYS A 1 151 ? -0.558 6.369 -21.478 1.00 89.81 151 LYS A N 1
ATOM 1199 C CA . LYS A 1 151 ? 0.092 5.102 -21.090 1.00 89.81 151 LYS A CA 1
ATOM 1200 C C . LYS A 1 151 ? 1.351 4.846 -21.938 1.00 89.81 151 LYS A C 1
ATOM 1202 O O . LYS A 1 151 ? 1.275 4.348 -23.056 1.00 89.81 151 LYS A O 1
ATOM 1207 N N . THR A 1 152 ? 2.513 5.199 -21.392 1.00 94.12 152 THR A N 1
ATOM 1208 C CA . THR A 1 152 ? 3.849 4.892 -21.928 1.00 94.12 152 THR A CA 1
ATOM 1209 C C . THR A 1 152 ? 4.743 4.380 -20.795 1.00 94.12 152 THR A C 1
ATOM 1211 O O . THR A 1 152 ? 4.481 4.722 -19.635 1.00 94.12 152 THR A O 1
ATOM 1214 N N . PRO A 1 153 ? 5.807 3.610 -21.089 1.00 93.06 153 PRO A N 1
ATOM 1215 C CA . PRO A 1 153 ? 6.769 3.179 -20.071 1.00 93.06 153 PRO A CA 1
ATOM 1216 C C . PRO A 1 153 ? 7.365 4.348 -19.273 1.00 93.06 153 PRO A C 1
ATOM 1218 O O . PRO A 1 153 ? 7.415 4.326 -18.047 1.00 93.06 153 PRO A O 1
ATOM 1221 N N . GLU A 1 154 ? 7.714 5.444 -19.950 1.00 93.75 154 GLU A N 1
ATOM 1222 C CA . GLU A 1 154 ? 8.244 6.653 -19.305 1.00 93.75 154 GLU A CA 1
ATOM 1223 C C . GLU A 1 154 ? 7.238 7.284 -18.328 1.00 93.75 154 GLU A C 1
ATOM 1225 O O . GLU A 1 154 ? 7.592 7.668 -17.209 1.00 93.75 154 GLU A O 1
ATOM 1230 N N . ASN A 1 155 ? 5.962 7.367 -18.721 1.00 94.62 155 ASN A N 1
ATOM 1231 C CA . ASN A 1 155 ? 4.911 7.916 -17.867 1.00 94.62 155 ASN A CA 1
ATOM 1232 C C . ASN A 1 155 ? 4.555 6.980 -16.708 1.00 94.62 155 ASN A C 1
ATOM 1234 O O . ASN A 1 155 ? 4.227 7.474 -15.629 1.00 94.62 155 ASN A O 1
ATOM 1238 N N . LEU A 1 156 ? 4.656 5.661 -16.898 1.00 96.00 156 LEU A N 1
ATOM 1239 C CA . LEU A 1 156 ? 4.539 4.680 -15.821 1.00 96.00 156 LEU A CA 1
ATOM 1240 C C . LEU A 1 156 ? 5.630 4.909 -14.770 1.00 96.00 156 LEU A C 1
ATOM 1242 O O . LEU A 1 156 ? 5.318 5.093 -13.597 1.00 96.00 156 LEU A O 1
ATOM 1246 N N . LEU A 1 157 ? 6.899 4.971 -15.178 1.00 95.06 157 LEU A N 1
ATOM 1247 C CA . LEU A 1 157 ? 8.018 5.189 -14.257 1.00 95.06 157 LEU A CA 1
ATOM 1248 C C . LEU A 1 157 ? 7.888 6.519 -13.505 1.00 95.06 157 LEU A C 1
ATOM 1250 O O . LEU A 1 157 ? 8.088 6.579 -12.290 1.00 95.06 157 LEU A O 1
ATOM 1254 N N . LYS A 1 158 ? 7.476 7.583 -14.205 1.00 94.50 158 LYS A N 1
ATOM 1255 C CA . LYS A 1 158 ? 7.192 8.884 -13.587 1.00 94.50 158 LYS A CA 1
ATOM 1256 C C . LYS A 1 158 ? 6.059 8.792 -12.562 1.00 94.50 158 LYS A C 1
ATOM 1258 O O . LYS A 1 158 ? 6.183 9.340 -11.467 1.00 94.50 158 LYS A O 1
ATOM 1263 N N . TYR A 1 159 ? 4.976 8.094 -12.896 1.00 95.25 159 TYR A N 1
ATOM 1264 C CA . TYR A 1 159 ? 3.852 7.866 -11.991 1.00 95.25 159 TYR A CA 1
ATOM 1265 C C . TYR A 1 159 ? 4.281 7.099 -10.732 1.00 95.25 159 TYR A C 1
ATOM 1267 O O . TYR A 1 159 ? 4.034 7.566 -9.616 1.00 95.25 159 TYR A O 1
ATOM 1275 N N . LEU A 1 160 ? 4.993 5.979 -10.898 1.00 95.31 160 LEU A N 1
ATOM 1276 C CA . LEU A 1 160 ? 5.507 5.166 -9.793 1.00 95.31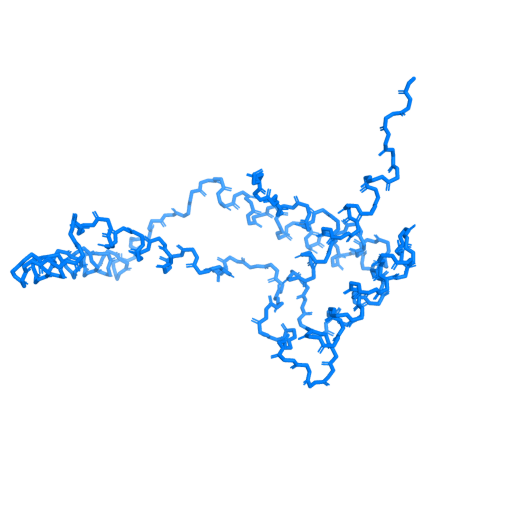 160 LEU A CA 1
ATOM 1277 C C . LEU A 1 160 ? 6.420 5.984 -8.871 1.00 95.31 160 LEU A C 1
ATOM 1279 O O . LEU A 1 160 ? 6.276 5.920 -7.650 1.00 95.31 160 LEU A O 1
ATOM 1283 N N . ALA A 1 161 ? 7.291 6.825 -9.435 1.00 92.94 161 ALA A N 1
ATOM 1284 C CA . ALA A 1 161 ? 8.155 7.709 -8.661 1.00 92.94 161 ALA A CA 1
ATOM 1285 C C . ALA A 1 161 ? 7.369 8.775 -7.877 1.00 92.94 161 ALA A C 1
ATOM 1287 O O . ALA A 1 161 ? 7.664 9.023 -6.705 1.00 92.94 161 ALA A O 1
ATOM 1288 N N . ILE A 1 162 ? 6.357 9.409 -8.482 1.00 91.44 162 ILE A N 1
ATOM 1289 C CA . ILE A 1 162 ? 5.527 10.430 -7.817 1.00 91.44 162 ILE A CA 1
ATOM 1290 C C . ILE A 1 162 ? 4.749 9.817 -6.651 1.00 91.44 162 ILE A C 1
ATOM 1292 O O . ILE A 1 162 ? 4.718 10.371 -5.547 1.00 91.44 162 ILE A O 1
ATOM 1296 N N . VAL A 1 163 ? 4.112 8.674 -6.887 1.00 90.94 163 VAL A N 1
ATOM 1297 C CA . VAL A 1 163 ? 3.230 8.048 -5.904 1.00 90.94 163 VAL A CA 1
ATOM 1298 C C . VAL A 1 163 ? 4.026 7.316 -4.824 1.00 90.94 163 VAL A C 1
ATOM 1300 O O . VAL A 1 163 ? 3.718 7.461 -3.640 1.00 90.94 163 VAL A O 1
ATOM 1303 N N . GLY A 1 164 ? 5.098 6.618 -5.195 1.00 86.81 164 GLY A N 1
ATOM 1304 C CA . GLY A 1 164 ? 5.971 5.908 -4.262 1.00 86.81 164 GLY A CA 1
ATOM 1305 C C . GLY A 1 164 ? 6.679 6.831 -3.264 1.00 86.81 164 GLY A C 1
ATOM 1306 O O . GLY A 1 164 ? 6.818 6.502 -2.086 1.00 86.81 164 GLY A O 1
ATOM 1307 N N . ASN A 1 165 ? 7.022 8.058 -3.676 1.00 80.00 165 ASN A N 1
ATOM 1308 C CA . ASN A 1 165 ? 7.618 9.066 -2.791 1.00 80.00 165 ASN A CA 1
ATOM 1309 C C . ASN A 1 165 ? 6.676 9.598 -1.693 1.00 80.00 165 ASN A C 1
ATOM 1311 O O . ASN A 1 165 ? 7.127 10.318 -0.795 1.00 80.00 165 ASN A O 1
ATOM 1315 N N . ARG A 1 166 ? 5.380 9.256 -1.723 1.00 72.00 166 ARG A N 1
ATOM 1316 C CA . ARG A 1 166 ? 4.434 9.629 -0.659 1.00 72.00 166 ARG A CA 1
ATOM 1317 C C . ARG A 1 166 ? 4.709 8.890 0.650 1.00 72.00 166 ARG A C 1
ATOM 1319 O O . ARG A 1 166 ? 4.382 9.418 1.714 1.00 72.00 166 ARG A O 1
ATOM 1326 N N . TYR A 1 167 ? 5.349 7.724 0.590 1.00 62.69 167 TYR A N 1
ATOM 1327 C CA . TYR A 1 167 ? 5.763 6.982 1.774 1.00 62.69 167 TYR A CA 1
ATOM 1328 C C . TYR A 1 167 ? 7.102 7.520 2.273 1.00 62.69 167 TYR A C 1
ATOM 1330 O O . TYR A 1 167 ? 8.171 7.271 1.714 1.00 62.69 167 TYR A O 1
ATOM 1338 N N . ARG A 1 168 ? 7.045 8.311 3.345 1.00 54.41 168 ARG A N 1
ATOM 1339 C CA . ARG A 1 168 ? 8.240 8.708 4.088 1.00 54.41 168 ARG A CA 1
ATOM 1340 C C . ARG A 1 168 ? 8.528 7.610 5.102 1.00 54.41 168 ARG A C 1
ATOM 1342 O O . ARG A 1 168 ? 7.724 7.403 6.004 1.00 54.41 168 ARG A O 1
ATOM 1349 N N . GLY A 1 169 ? 9.660 6.924 4.952 1.00 48.97 169 GLY A N 1
ATOM 1350 C CA . GLY A 1 169 ? 10.172 6.064 6.016 1.00 48.97 169 GLY A CA 1
ATOM 1351 C C . GLY A 1 169 ? 10.292 6.869 7.311 1.00 48.97 169 GLY A C 1
ATOM 1352 O O . GLY A 1 169 ? 10.676 8.045 7.278 1.00 48.97 169 GLY A O 1
ATOM 1353 N N . PHE A 1 170 ? 9.921 6.262 8.436 1.00 39.22 170 PHE A N 1
ATOM 1354 C CA . PHE A 1 170 ? 10.167 6.861 9.742 1.00 39.22 170 PHE A CA 1
ATOM 1355 C C . PHE A 1 170 ? 11.672 7.109 9.887 1.00 39.22 170 PHE A C 1
ATOM 1357 O O . PHE A 1 170 ? 12.483 6.237 9.574 1.00 39.22 170 PHE A O 1
ATOM 1364 N N . LYS A 1 171 ? 12.054 8.312 10.331 1.00 32.59 171 LYS A N 1
ATOM 1365 C CA . LYS A 1 171 ? 13.407 8.515 10.850 1.00 32.59 171 LYS A CA 1
ATOM 1366 C C . LYS A 1 171 ? 13.468 7.752 12.168 1.00 32.59 171 LYS A C 1
ATOM 1368 O O . LYS A 1 171 ? 12.768 8.137 13.101 1.00 32.59 171 LYS A O 1
ATOM 1373 N N . ILE A 1 172 ? 14.218 6.656 12.174 1.00 31.83 172 ILE A N 1
ATOM 1374 C CA . ILE A 1 172 ? 14.629 5.954 13.392 1.00 31.83 172 ILE A CA 1
ATOM 1375 C C . ILE A 1 172 ? 15.711 6.795 14.067 1.00 31.83 172 ILE A C 1
ATOM 1377 O O . ILE A 1 172 ? 16.572 7.325 13.323 1.00 31.83 172 ILE A O 1
#

Sequence (172 aa):
MAYNDKNNDLQIWLKSFFGLSFIAPDDVEDAFVELISVCPNISVGRLFSDYVLETYIEPGCLFPPILWAETPSSNPRTTNGAESFHSTYNAQFNSAHPPIFVVITTLMETQAETVTKLLTISKGIIKPKSKEESRKIENLENEHKHYVNNKTPENLLKYLAIVGNRYRGFKI

Radius of gyration: 21.49 Å; Cα contacts (8 Å, |Δi|>4): 126; chains: 1; bounding box: 60×40×60 Å

Solvent-accessible surface area (backbone atoms only — not comparable to full-atom values): 9974 Å² total; per-residue (Å²): 137,89,82,62,69,75,62,50,54,48,49,45,55,62,30,19,58,60,18,47,37,51,29,44,39,88,51,36,59,63,52,47,55,59,54,60,74,68,54,83,44,65,82,65,43,47,65,54,49,53,51,46,36,58,38,33,56,41,94,87,24,86,48,41,36,78,79,67,25,38,56,72,64,94,65,88,90,66,64,61,66,60,53,48,48,51,52,58,58,52,68,73,50,94,48,100,77,64,56,69,67,57,54,52,50,54,50,50,52,53,48,53,54,49,51,52,51,52,55,36,44,76,72,68,55,66,85,74,74,53,71,68,58,49,50,55,48,51,52,49,42,50,52,49,50,56,31,67,78,50,79,40,73,69,40,49,53,52,44,22,39,62,54,8,59,70,66,72,77,79,86,128